Protein AF-A0A396GI72-F1 (afdb_monomer_lite)

Radius of gyration: 18.9 Å; chains: 1; bounding box: 46×36×59 Å

InterPro domains:
  IPR008930 Terpenoid cyclases/protein prenyltransferase alpha-alpha toroid [SSF48239] (25-135)
  IPR018333 Squalene cyclase [PTHR11764] (1-135)

Secondary structure (DSSP, 8-state):
-EEEEE--TT-STT---SSTTTT-EEEEE-SS-S-HHHHHHHHHHHHHHHHHTTT--S---HHHHHHHHHHTT----SPPPP--TT----HHHHHHHHHHHHHHHHTT--TTS---------TTSHHHHHHHHHH-

Structure (mmCIF, N/CA/C/O backbone):
data_AF-A0A396GI72-F1
#
_entry.id   AF-A0A396GI72-F1
#
loop_
_atom_site.group_PDB
_atom_site.id
_atom_site.type_symbol
_atom_site.label_atom_id
_atom_site.label_alt_id
_atom_site.label_comp_id
_atom_site.label_asym_id
_atom_site.label_entity_id
_atom_site.label_seq_id
_atom_site.pdbx_PDB_ins_code
_atom_site.Cartn_x
_atom_site.Cartn_y
_atom_site.Cartn_z
_atom_site.occupancy
_atom_site.B_iso_or_equiv
_atom_site.auth_seq_id
_atom_site.auth_comp_id
_atom_site.auth_asym_id
_atom_site.auth_atom_id
_atom_site.pdbx_PDB_model_num
ATOM 1 N N . MET A 1 1 ? 4.122 -12.757 -12.494 1.00 85.31 1 MET A N 1
ATOM 2 C CA . MET A 1 1 ? 3.601 -11.832 -11.465 1.00 85.31 1 MET A CA 1
ATOM 3 C C . MET A 1 1 ? 4.156 -10.435 -11.735 1.00 85.31 1 MET A C 1
ATOM 5 O O . MET A 1 1 ? 5.222 -10.325 -12.328 1.00 85.31 1 MET A O 1
ATOM 9 N N . ARG A 1 2 ? 3.427 -9.364 -11.397 1.00 85.81 2 ARG A N 1
ATOM 10 C CA . ARG A 1 2 ? 3.971 -8.002 -11.506 1.00 85.81 2 ARG A CA 1
ATOM 11 C C . ARG A 1 2 ? 4.707 -7.668 -10.216 1.00 85.81 2 ARG A C 1
ATOM 13 O O . ARG A 1 2 ? 4.100 -7.772 -9.156 1.00 85.81 2 ARG A O 1
ATOM 20 N N . ARG A 1 3 ? 5.970 -7.265 -10.312 1.00 89.56 3 ARG A N 1
ATOM 21 C CA . ARG A 1 3 ? 6.799 -6.854 -9.179 1.00 89.56 3 ARG A CA 1
ATOM 22 C C . ARG A 1 3 ? 6.921 -5.337 -9.156 1.00 89.56 3 ARG A C 1
ATOM 24 O O . ARG A 1 3 ? 7.201 -4.718 -10.183 1.00 89.56 3 ARG A O 1
ATOM 31 N N . LEU A 1 4 ? 6.714 -4.748 -7.987 1.00 91.00 4 LEU A N 1
ATOM 32 C CA . LEU A 1 4 ? 6.970 -3.339 -7.744 1.00 91.00 4 LEU A CA 1
ATOM 33 C C . LEU A 1 4 ? 8.453 -3.131 -7.431 1.00 91.00 4 LEU A C 1
ATOM 35 O O . LEU A 1 4 ? 9.002 -3.789 -6.545 1.00 91.00 4 LEU A O 1
ATOM 39 N N . LYS A 1 5 ? 9.082 -2.191 -8.128 1.00 90.88 5 LYS A N 1
ATOM 40 C CA . LYS A 1 5 ? 10.413 -1.669 -7.820 1.00 90.88 5 LYS A CA 1
ATOM 41 C C . LYS A 1 5 ? 10.300 -0.255 -7.281 1.00 90.88 5 LYS A C 1
ATOM 43 O O . LYS A 1 5 ? 9.613 0.581 -7.869 1.00 90.88 5 LYS A O 1
ATOM 48 N N . ILE A 1 6 ? 11.014 -0.004 -6.192 1.00 91.56 6 ILE A N 1
ATOM 49 C CA . ILE A 1 6 ? 11.116 1.300 -5.544 1.00 91.56 6 ILE A CA 1
ATOM 50 C C . ILE A 1 6 ? 12.501 1.868 -5.820 1.00 91.56 6 ILE A C 1
ATOM 52 O O . ILE A 1 6 ? 13.489 1.170 -5.598 1.00 91.56 6 ILE A O 1
ATOM 56 N N . ALA A 1 7 ? 12.559 3.115 -6.294 1.00 88.81 7 ALA A N 1
ATOM 57 C CA . ALA A 1 7 ? 13.792 3.889 -6.429 1.00 88.81 7 ALA A CA 1
ATOM 58 C C . ALA A 1 7 ? 14.972 3.096 -7.043 1.00 88.81 7 ALA A C 1
ATOM 60 O O . ALA A 1 7 ? 16.053 3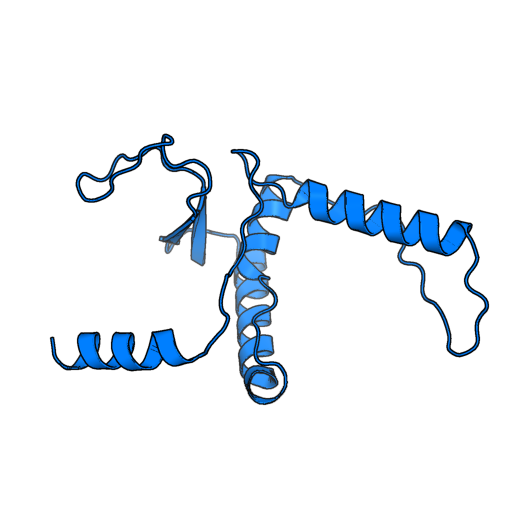.031 -6.466 1.00 88.81 7 ALA A O 1
ATOM 61 N N . ASP A 1 8 ? 14.788 2.514 -8.239 1.00 84.44 8 ASP A N 1
ATOM 62 C CA . ASP A 1 8 ? 15.770 1.639 -8.932 1.00 84.44 8 ASP A CA 1
ATOM 63 C C . ASP A 1 8 ? 17.087 2.346 -9.358 1.00 84.44 8 ASP A C 1
ATOM 65 O O . ASP A 1 8 ? 17.879 1.832 -10.147 1.00 84.44 8 ASP A O 1
ATOM 69 N N . GLY A 1 9 ? 17.336 3.563 -8.864 1.00 80.62 9 GLY A N 1
ATOM 70 C CA . GLY A 1 9 ? 18.617 4.260 -8.990 1.00 80.62 9 GLY A CA 1
ATOM 71 C C . GLY A 1 9 ? 18.992 4.715 -10.402 1.00 80.62 9 GLY A C 1
ATOM 72 O O . GLY A 1 9 ? 20.114 5.166 -10.600 1.00 80.62 9 GLY A O 1
ATOM 73 N N . GLY A 1 10 ? 18.087 4.620 -11.381 1.00 80.62 10 GLY A N 1
ATOM 74 C CA . GLY A 1 10 ? 18.296 5.243 -12.691 1.00 80.62 10 GLY A CA 1
ATOM 75 C C . GLY A 1 10 ? 19.233 4.510 -13.639 1.00 80.62 10 GLY A C 1
ATOM 76 O O . GLY A 1 10 ? 19.985 5.159 -14.355 1.00 80.62 10 GLY A O 1
ATOM 77 N N . LYS A 1 11 ? 19.225 3.174 -13.651 1.00 81.00 11 LYS A N 1
ATOM 78 C CA . LYS A 1 11 ? 20.091 2.392 -14.556 1.00 81.00 11 LYS A CA 1
ATOM 79 C C . LYS A 1 11 ? 19.686 2.467 -16.034 1.00 81.00 11 LYS A C 1
ATOM 81 O O . LYS A 1 11 ? 20.450 2.042 -16.894 1.00 81.00 11 LYS A O 1
ATOM 86 N N . ASP A 1 12 ? 18.489 2.965 -16.317 1.00 82.19 12 ASP A N 1
ATOM 87 C CA . ASP A 1 12 ? 17.939 3.083 -17.662 1.00 82.19 12 ASP A CA 1
ATOM 88 C C . ASP A 1 12 ? 18.313 4.458 -18.272 1.00 82.19 12 ASP A C 1
ATOM 90 O O . ASP A 1 12 ? 18.050 5.494 -17.655 1.00 82.19 12 ASP A O 1
ATOM 94 N N . PRO A 1 13 ? 18.937 4.505 -19.468 1.00 87.75 13 PRO A N 1
ATOM 95 C CA . PRO A 1 13 ? 19.347 5.760 -20.103 1.00 87.75 13 PRO A CA 1
ATOM 96 C C . PRO A 1 13 ? 18.171 6.664 -20.508 1.00 87.75 13 PRO A C 1
ATOM 98 O O . PRO A 1 13 ? 18.381 7.845 -20.787 1.00 87.75 13 PRO A O 1
ATOM 101 N N . TYR A 1 14 ? 16.943 6.143 -20.545 1.00 86.12 14 TYR A N 1
ATOM 102 C CA . TYR A 1 14 ? 15.738 6.880 -20.929 1.00 86.12 14 TYR A CA 1
ATOM 103 C C . TYR A 1 14 ? 15.025 7.544 -19.748 1.00 86.12 14 TYR A C 1
ATOM 105 O O . TYR A 1 14 ? 14.008 8.215 -19.944 1.00 86.12 14 TYR A O 1
ATOM 113 N N . ILE A 1 15 ? 15.537 7.394 -18.523 1.00 86.00 15 ILE A N 1
ATOM 114 C CA . ILE A 1 15 ? 14.944 8.008 -17.336 1.00 86.00 15 ILE A CA 1
ATOM 115 C C . ILE A 1 15 ? 15.872 9.050 -16.707 1.00 86.00 15 ILE A C 1
ATOM 117 O O . ILE A 1 15 ? 17.038 8.807 -16.426 1.00 86.00 15 ILE A O 1
ATOM 121 N N . PHE A 1 16 ? 15.312 10.226 -16.424 1.00 89.50 16 PHE A N 1
ATOM 122 C CA . PHE A 1 16 ? 15.999 11.328 -15.750 1.00 89.50 16 PHE A CA 1
ATOM 123 C C . PHE A 1 16 ? 15.389 11.591 -14.368 1.00 89.50 16 PHE A C 1
ATOM 125 O O . PHE A 1 16 ? 14.208 11.301 -14.128 1.00 89.50 16 PHE A O 1
ATOM 132 N N . SER A 1 17 ? 16.194 12.139 -13.456 1.00 90.00 17 SER A N 1
ATOM 133 C CA . SER A 1 17 ? 15.772 12.508 -12.107 1.00 90.00 17 SER A CA 1
ATOM 134 C C . SER A 1 17 ? 16.635 13.628 -11.522 1.00 90.00 17 SER A C 1
ATOM 136 O O . SER A 1 17 ? 17.853 13.611 -11.656 1.00 90.00 17 SER A O 1
ATOM 138 N N . LEU A 1 18 ? 15.999 14.539 -10.779 1.00 93.19 18 LEU A N 1
ATOM 139 C CA . LEU A 1 18 ? 16.663 15.581 -9.983 1.00 93.19 18 LEU A CA 1
ATOM 140 C C . LEU A 1 18 ? 16.879 15.177 -8.513 1.00 93.19 18 LEU A C 1
ATOM 142 O O . LEU A 1 18 ? 17.662 15.809 -7.815 1.00 93.19 18 LEU A O 1
ATOM 146 N N . ASN A 1 19 ? 16.194 14.132 -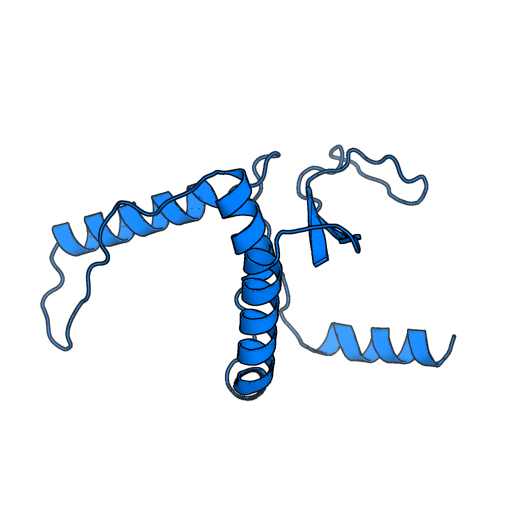8.036 1.00 91.88 19 ASN A N 1
ATOM 147 C CA . ASN A 1 19 ? 16.188 13.691 -6.635 1.00 91.88 19 ASN A CA 1
ATOM 148 C C . ASN A 1 19 ? 16.629 12.224 -6.473 1.00 91.88 19 ASN A C 1
ATOM 150 O O . ASN A 1 19 ? 16.154 11.521 -5.586 1.00 91.88 19 ASN A O 1
ATOM 154 N N . ASN A 1 20 ? 17.500 11.743 -7.364 1.00 90.00 20 ASN A N 1
ATOM 155 C CA . ASN A 1 20 ? 17.978 10.357 -7.371 1.00 90.00 20 ASN A CA 1
ATOM 156 C C . ASN A 1 20 ? 16.864 9.279 -7.345 1.00 90.00 20 ASN A C 1
ATOM 158 O O . ASN A 1 20 ? 17.012 8.237 -6.715 1.00 90.00 20 ASN A O 1
ATOM 162 N N . PHE A 1 21 ? 15.746 9.525 -8.039 1.00 91.19 21 PHE A N 1
ATOM 163 C CA . PHE A 1 21 ? 14.623 8.600 -8.236 1.00 91.19 21 PHE A CA 1
ATOM 164 C C . PHE A 1 21 ? 13.833 8.257 -6.966 1.00 91.19 21 PHE A C 1
ATOM 166 O O . PHE A 1 21 ? 12.988 7.363 -7.004 1.00 91.19 21 PHE A O 1
ATOM 173 N N . VAL A 1 22 ? 14.054 8.985 -5.868 1.00 91.88 22 VAL A N 1
ATOM 174 C CA . VAL A 1 22 ? 13.283 8.832 -4.627 1.00 91.88 22 VAL A CA 1
ATOM 175 C C . VAL A 1 22 ? 11.803 9.119 -4.894 1.00 91.88 22 VAL A C 1
ATOM 177 O O . VAL A 1 22 ? 11.457 10.099 -5.563 1.00 91.88 22 VAL A O 1
ATOM 180 N N . GLY A 1 23 ? 10.931 8.251 -4.386 1.00 90.44 23 GLY A N 1
ATOM 181 C CA . GLY A 1 23 ? 9.486 8.287 -4.599 1.00 90.44 23 GLY A CA 1
ATOM 182 C C . GLY A 1 23 ? 9.025 7.669 -5.921 1.00 90.44 23 GLY A C 1
ATOM 183 O O . GLY A 1 23 ? 7.826 7.646 -6.197 1.00 90.44 23 GLY A O 1
ATOM 184 N N . ARG A 1 24 ? 9.942 7.187 -6.773 1.00 90.38 24 ARG A N 1
ATOM 185 C CA . ARG A 1 24 ? 9.568 6.529 -8.029 1.00 90.38 24 ARG A CA 1
ATOM 186 C C . ARG A 1 24 ? 9.225 5.064 -7.779 1.00 90.38 24 ARG A C 1
ATOM 188 O O . ARG A 1 24 ? 9.995 4.324 -7.170 1.00 90.38 24 ARG A O 1
ATOM 195 N N . GLN A 1 25 ? 8.102 4.651 -8.356 1.00 90.06 25 GLN A N 1
ATOM 196 C CA . GLN A 1 25 ? 7.618 3.279 -8.351 1.00 90.06 25 GLN A CA 1
ATOM 197 C C . GLN A 1 25 ? 7.441 2.783 -9.795 1.00 90.06 25 GLN A C 1
ATOM 199 O O . GLN A 1 25 ? 6.824 3.469 -10.615 1.00 90.06 25 GLN A O 1
ATOM 204 N N . THR A 1 26 ? 7.973 1.603 -10.110 1.00 89.06 26 THR A N 1
ATOM 205 C CA . THR A 1 26 ? 7.866 0.986 -11.444 1.00 89.06 26 THR A CA 1
ATOM 206 C C . THR A 1 26 ? 7.370 -0.445 -11.304 1.00 89.06 26 THR A C 1
ATOM 208 O O . THR A 1 26 ? 7.823 -1.174 -10.427 1.00 89.06 26 THR A O 1
ATOM 211 N N . TRP A 1 27 ? 6.451 -0.860 -12.174 1.00 88.75 27 TRP A N 1
ATOM 212 C CA . TRP A 1 27 ? 5.998 -2.246 -12.249 1.00 88.75 27 TRP A CA 1
ATOM 213 C C . TRP A 1 27 ? 6.728 -2.980 -13.369 1.00 88.75 27 TRP A C 1
ATOM 215 O O . TRP A 1 27 ? 6.689 -2.540 -14.516 1.00 88.75 27 TRP A O 1
ATOM 225 N N . GLU A 1 28 ? 7.331 -4.120 -13.051 1.00 88.88 28 GLU A N 1
ATOM 226 C CA . GLU A 1 28 ? 7.898 -5.042 -14.036 1.00 88.88 28 GLU A CA 1
ATOM 227 C C . GLU A 1 28 ? 7.138 -6.365 -14.029 1.00 88.88 28 GLU A C 1
ATOM 229 O O . GLU A 1 28 ? 6.606 -6.789 -13.001 1.00 88.88 28 GLU A O 1
ATOM 234 N N . PHE A 1 29 ? 7.051 -7.016 -15.184 1.00 89.19 29 PHE A N 1
ATOM 235 C CA . PHE A 1 29 ? 6.485 -8.354 -15.267 1.00 89.19 29 PHE A CA 1
ATOM 236 C C . PHE A 1 29 ? 7.601 -9.393 -15.173 1.00 89.19 29 PHE A C 1
ATOM 238 O O . PHE A 1 29 ? 8.551 -9.351 -15.947 1.00 89.19 29 PHE A O 1
ATOM 245 N N . ASP A 1 30 ? 7.448 -10.335 -14.247 1.00 88.50 30 ASP A N 1
ATOM 246 C CA . ASP A 1 30 ? 8.389 -11.425 -14.002 1.00 88.50 30 ASP A CA 1
ATOM 247 C C . ASP A 1 30 ? 7.618 -12.758 -14.007 1.00 88.50 30 ASP A C 1
ATOM 249 O O . ASP A 1 30 ? 6.655 -12.935 -13.255 1.00 88.50 30 ASP A O 1
ATOM 253 N N . LEU A 1 31 ? 7.990 -13.680 -14.898 1.00 87.19 31 LEU A N 1
ATOM 254 C CA . LEU A 1 31 ? 7.327 -14.982 -15.067 1.00 87.19 31 LEU A CA 1
ATOM 255 C C . LEU A 1 31 ? 7.545 -15.916 -13.869 1.00 87.19 31 LEU A C 1
ATOM 257 O O . LEU A 1 31 ? 6.643 -16.681 -13.505 1.00 87.19 31 LEU A O 1
ATOM 261 N N . ASP A 1 32 ? 8.704 -15.809 -13.231 1.00 87.12 32 ASP A N 1
ATOM 262 C CA . ASP A 1 32 ? 9.141 -16.692 -12.155 1.00 87.12 32 ASP A CA 1
ATOM 263 C C . ASP A 1 32 ? 8.835 -16.095 -10.778 1.00 87.12 32 ASP A C 1
ATOM 265 O O . ASP A 1 32 ? 8.777 -16.816 -9.782 1.00 87.12 32 ASP A O 1
ATOM 269 N N . ALA A 1 33 ? 8.513 -14.800 -10.714 1.00 85.38 33 ALA A N 1
ATOM 270 C CA . ALA A 1 33 ? 8.147 -14.144 -9.469 1.00 85.38 33 ALA A CA 1
ATOM 271 C C . ALA A 1 33 ? 6.922 -14.770 -8.781 1.00 85.38 33 ALA A C 1
ATOM 273 O O . ALA A 1 33 ? 5.851 -14.978 -9.369 1.00 85.38 33 ALA A O 1
ATOM 274 N N . GLY A 1 34 ? 7.089 -14.952 -7.475 1.00 87.81 34 GLY A N 1
ATOM 275 C CA . GLY A 1 34 ? 6.059 -15.233 -6.488 1.00 87.81 34 GLY A CA 1
ATOM 276 C C . GLY A 1 34 ? 5.644 -16.689 -6.350 1.00 87.81 34 GLY A C 1
ATOM 277 O O . GLY A 1 34 ? 5.599 -17.436 -7.329 1.00 87.81 34 GLY A O 1
ATOM 278 N N . THR A 1 35 ? 5.300 -17.072 -5.121 1.00 93.12 35 THR A N 1
ATOM 279 C CA . THR A 1 35 ? 4.835 -18.428 -4.797 1.00 93.12 35 THR A CA 1
ATOM 280 C C . THR A 1 35 ? 3.417 -18.679 -5.336 1.00 93.12 35 THR A C 1
ATOM 282 O O . THR A 1 35 ? 2.700 -17.727 -5.675 1.00 93.12 35 THR A O 1
ATOM 285 N N . PRO A 1 36 ? 2.964 -19.944 -5.426 1.00 94.31 36 PRO A N 1
ATOM 286 C CA . PRO A 1 36 ? 1.595 -20.265 -5.831 1.00 94.31 36 PRO A CA 1
ATOM 287 C C . PRO A 1 36 ? 0.525 -19.534 -5.007 1.00 94.31 36 PRO A C 1
ATOM 289 O O . PRO A 1 36 ? -0.459 -19.052 -5.567 1.00 94.31 36 PRO A O 1
ATOM 292 N N . GLU A 1 37 ? 0.737 -19.386 -3.699 1.00 93.50 37 GLU A N 1
ATOM 293 C CA . GLU A 1 37 ? -0.178 -18.696 -2.783 1.00 93.50 37 GLU A CA 1
ATOM 294 C C . GLU A 1 37 ? -0.261 -17.200 -3.097 1.00 93.50 37 GLU A C 1
ATOM 296 O O . GLU A 1 37 ? -1.341 -16.609 -3.105 1.00 93.50 37 GLU A O 1
ATOM 301 N N . GLU A 1 38 ? 0.878 -16.582 -3.399 1.00 92.94 38 GLU A N 1
ATOM 302 C CA . GLU A 1 38 ? 0.956 -15.162 -3.736 1.00 92.94 38 GLU A CA 1
ATOM 303 C C . GLU A 1 38 ? 0.280 -14.879 -5.075 1.00 92.94 38 GLU A C 1
ATOM 305 O O . GLU A 1 38 ? -0.464 -13.906 -5.210 1.00 92.94 38 GLU A O 1
ATOM 310 N N . ARG A 1 39 ? 0.490 -15.762 -6.057 1.00 92.19 39 ARG A N 1
ATOM 311 C CA . ARG A 1 39 ? -0.194 -15.702 -7.352 1.00 92.19 39 ARG A CA 1
ATOM 312 C C . ARG A 1 39 ? -1.705 -15.856 -7.165 1.00 92.19 39 ARG A C 1
ATOM 314 O O . ARG A 1 39 ? -2.460 -15.047 -7.693 1.00 92.19 39 ARG A O 1
ATOM 321 N N . ALA A 1 40 ? -2.148 -16.813 -6.348 1.00 94.25 40 ALA A N 1
ATOM 322 C CA . ALA A 1 40 ? -3.566 -17.000 -6.038 1.00 94.25 40 ALA A CA 1
ATOM 323 C C . ALA A 1 40 ? -4.186 -15.778 -5.331 1.00 94.25 40 ALA A C 1
ATOM 325 O O . ALA A 1 40 ? -5.324 -15.400 -5.628 1.00 94.25 40 ALA A O 1
ATOM 326 N N . GLN A 1 41 ? -3.441 -15.126 -4.433 1.00 94.56 41 GLN A N 1
ATOM 327 C CA . GLN A 1 41 ? -3.870 -13.891 -3.772 1.00 94.56 41 GLN A CA 1
ATOM 328 C C . GLN A 1 41 ? -4.070 -12.747 -4.781 1.00 94.56 41 GLN A C 1
ATOM 330 O O . GLN A 1 41 ? -5.073 -12.032 -4.711 1.00 94.56 41 GLN A O 1
ATOM 335 N N . VAL A 1 42 ? -3.149 -12.598 -5.737 1.00 92.44 42 VAL A N 1
ATOM 336 C CA . VAL A 1 42 ? -3.246 -11.608 -6.822 1.00 92.44 42 VAL A CA 1
ATOM 337 C C . VAL A 1 42 ? -4.449 -11.889 -7.724 1.00 92.44 42 VAL A C 1
ATOM 339 O O . VAL A 1 42 ? -5.243 -10.981 -7.965 1.00 92.44 42 VAL A O 1
ATOM 342 N N . GLU A 1 43 ? -4.647 -13.135 -8.156 1.00 93.56 43 GLU A N 1
ATOM 343 C CA . GLU A 1 43 ? -5.798 -13.503 -8.996 1.00 93.56 43 GLU A CA 1
ATOM 344 C C . GLU A 1 43 ? -7.137 -13.296 -8.278 1.00 93.56 43 GLU A C 1
ATOM 346 O O . GLU A 1 43 ? -8.108 -12.824 -8.871 1.00 93.56 43 GLU A O 1
ATOM 351 N N . THR A 1 44 ? -7.187 -13.563 -6.972 1.00 95.12 44 THR A N 1
ATOM 352 C CA . THR A 1 44 ? -8.373 -13.275 -6.154 1.00 95.12 44 THR A CA 1
ATOM 353 C C . THR A 1 44 ? -8.674 -11.776 -6.122 1.00 95.12 44 THR A C 1
ATOM 355 O O . THR A 1 44 ? -9.830 -11.377 -6.274 1.00 95.12 44 THR A O 1
ATOM 358 N N . ALA A 1 45 ? -7.649 -10.931 -5.966 1.00 93.06 45 ALA A N 1
ATOM 359 C CA . ALA A 1 45 ? -7.810 -9.479 -6.004 1.00 93.06 45 ALA A CA 1
ATOM 360 C C . ALA A 1 45 ? -8.244 -8.979 -7.393 1.00 93.06 45 ALA A C 1
ATOM 362 O O . ALA A 1 45 ? -9.107 -8.105 -7.478 1.00 93.06 45 ALA A O 1
ATOM 363 N N . HIS A 1 46 ? -7.708 -9.557 -8.474 1.00 90.88 46 HIS A N 1
ATOM 364 C CA . HIS A 1 46 ? -8.144 -9.252 -9.839 1.00 90.88 46 HIS A CA 1
ATOM 365 C C . HIS A 1 46 ? -9.611 -9.610 -10.067 1.00 90.88 46 HIS A C 1
ATOM 367 O O . HIS A 1 46 ? -10.364 -8.782 -10.578 1.00 90.88 46 HIS A O 1
ATOM 373 N N . LYS A 1 47 ? -10.031 -10.809 -9.652 1.00 93.94 47 LYS A N 1
ATOM 374 C CA . LYS A 1 47 ? -11.426 -11.240 -9.762 1.00 93.94 47 LYS A CA 1
ATOM 375 C C . LYS A 1 47 ? -12.355 -10.321 -8.971 1.00 93.94 47 LYS A C 1
ATOM 377 O O . LYS A 1 47 ? -13.345 -9.847 -9.511 1.00 93.94 47 LYS A O 1
ATOM 382 N N . ASN A 1 48 ? -11.995 -9.999 -7.727 1.00 92.75 48 ASN A N 1
ATOM 383 C CA . ASN A 1 48 ? -12.774 -9.075 -6.904 1.00 92.75 48 ASN A CA 1
ATOM 384 C C . ASN A 1 48 ? -12.910 -7.697 -7.570 1.00 92.75 48 ASN A C 1
ATOM 386 O O . ASN A 1 48 ? -14.009 -7.149 -7.615 1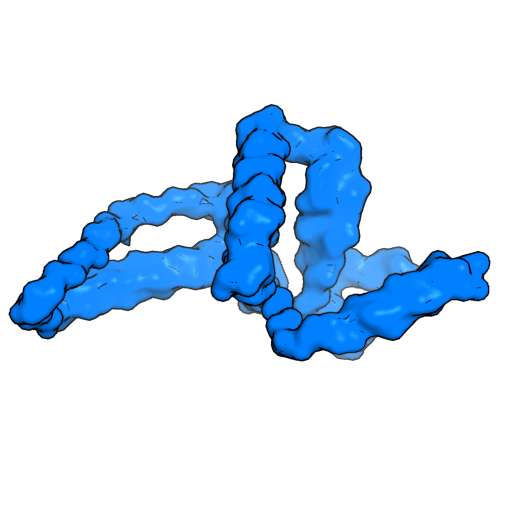.00 92.75 48 ASN A O 1
ATOM 390 N N . PHE A 1 49 ? -11.821 -7.161 -8.128 1.00 90.12 49 PHE A N 1
ATOM 391 C CA . PHE A 1 49 ? -11.877 -5.913 -8.879 1.00 90.12 49 PHE A CA 1
ATOM 392 C C . PHE A 1 49 ? -12.803 -6.032 -10.092 1.00 90.12 49 PHE A C 1
ATOM 394 O O . PHE A 1 49 ? -13.657 -5.174 -10.271 1.00 90.12 49 PHE A O 1
ATOM 401 N N . TYR A 1 50 ? -12.678 -7.089 -10.896 1.00 89.94 50 TYR A N 1
ATOM 402 C CA . TYR A 1 50 ? -13.525 -7.304 -12.071 1.00 89.94 50 TYR A CA 1
ATOM 403 C C . TYR A 1 50 ? -15.017 -7.346 -11.713 1.00 89.94 50 TYR A C 1
ATOM 405 O O . TYR A 1 50 ? -15.820 -6.665 -12.348 1.00 89.94 50 TYR A O 1
ATOM 413 N N . ASP A 1 51 ? -15.369 -8.068 -10.651 1.00 92.88 51 ASP A N 1
ATOM 414 C CA . ASP A 1 51 ? -16.755 -8.219 -10.201 1.00 92.88 51 ASP A CA 1
ATOM 415 C C . ASP A 1 51 ? -17.342 -6.899 -9.651 1.00 92.88 51 ASP A C 1
ATOM 417 O O . ASP A 1 51 ? -18.554 -6.685 -9.703 1.00 92.88 51 ASP A O 1
ATOM 421 N N . ASN A 1 52 ? -16.497 -5.991 -9.139 1.00 90.44 52 ASN A N 1
ATOM 422 C CA . ASN A 1 52 ? -16.934 -4.788 -8.420 1.00 90.44 52 ASN A CA 1
ATOM 423 C C . ASN A 1 52 ? -16.603 -3.455 -9.110 1.00 90.44 52 ASN A C 1
ATOM 425 O O . ASN A 1 52 ? -17.118 -2.427 -8.674 1.00 90.44 52 ASN A O 1
ATOM 429 N N . CYS A 1 53 ? -15.805 -3.423 -10.182 1.00 86.88 53 CYS A N 1
ATOM 430 C CA . CYS A 1 53 ? -15.289 -2.179 -10.783 1.00 86.88 53 CYS A CA 1
ATOM 431 C C . CYS A 1 53 ? -16.380 -1.247 -11.345 1.00 86.88 53 CYS A C 1
ATOM 433 O O . CYS A 1 53 ? -16.156 -0.051 -11.571 1.00 86.88 53 CYS A O 1
ATOM 435 N N . PHE A 1 54 ? -17.592 -1.764 -11.562 1.00 87.12 54 PHE A N 1
ATOM 436 C CA . PHE A 1 54 ? -18.744 -0.955 -11.952 1.00 87.12 54 PHE A CA 1
ATOM 437 C C . PHE A 1 54 ? -19.389 -0.219 -10.773 1.00 87.12 54 PHE A C 1
ATOM 439 O O . PHE A 1 54 ? -19.873 0.895 -10.977 1.00 87.12 54 PHE A O 1
ATOM 446 N N . TYR A 1 55 ? -19.317 -0.785 -9.566 1.00 89.81 55 TYR A N 1
ATOM 447 C CA . TYR A 1 55 ? -19.894 -0.237 -8.334 1.00 89.81 55 TYR A CA 1
ATOM 448 C C . TYR A 1 55 ? -18.866 0.542 -7.503 1.00 89.81 55 TYR A C 1
ATOM 450 O O . TYR A 1 55 ? -19.177 1.591 -6.945 1.00 89.81 55 TYR A O 1
ATOM 458 N N . VAL A 1 56 ? -17.622 0.062 -7.467 1.00 83.94 56 VAL A N 1
ATOM 459 C CA . VAL A 1 56 ? -16.488 0.669 -6.764 1.00 83.94 56 VAL A CA 1
ATOM 460 C C . VAL A 1 56 ? -15.409 0.985 -7.793 1.00 83.94 56 VAL A C 1
ATOM 462 O O . VAL A 1 56 ? -14.731 0.099 -8.302 1.00 83.94 56 VAL A O 1
ATOM 465 N N . LYS A 1 57 ? -15.277 2.270 -8.136 1.00 73.44 57 LYS A N 1
ATOM 466 C CA . LYS A 1 57 ? -14.374 2.739 -9.200 1.00 73.44 57 LYS A CA 1
ATOM 467 C C . LYS A 1 57 ? -12.878 2.682 -8.851 1.00 73.44 57 LYS A C 1
ATOM 469 O O . LYS A 1 57 ? -12.116 2.237 -9.708 1.00 73.44 57 LYS A O 1
ATOM 474 N N . PRO A 1 58 ? -12.416 3.138 -7.670 1.00 71.69 58 PRO A N 1
ATOM 475 C CA . PRO A 1 58 ? -10.987 3.133 -7.372 1.00 71.69 58 PRO A CA 1
ATOM 476 C C . PRO A 1 58 ? -10.506 1.726 -7.005 1.00 71.69 58 PRO A C 1
ATOM 478 O O . PRO A 1 58 ? -11.128 1.036 -6.196 1.00 71.69 58 PRO A O 1
ATOM 481 N N . CYS A 1 59 ? -9.364 1.307 -7.555 1.00 73.94 59 CYS A N 1
ATOM 482 C CA . CYS A 1 59 ? -8.709 0.087 -7.096 1.00 73.94 59 CYS A CA 1
ATOM 483 C C . CYS A 1 59 ? -8.083 0.324 -5.714 1.00 73.94 59 CYS A C 1
ATOM 485 O O . CYS A 1 59 ? -7.406 1.324 -5.489 1.00 73.94 59 CYS A O 1
ATOM 487 N N . SER A 1 60 ? -8.277 -0.603 -4.776 1.00 81.06 60 SER A N 1
ATOM 488 C CA . SER A 1 60 ? -7.837 -0.452 -3.380 1.00 81.06 60 SER A CA 1
ATOM 489 C C . SER A 1 60 ? -6.336 -0.680 -3.156 1.00 81.06 60 SER A C 1
ATOM 491 O O . SER A 1 60 ? -5.937 -1.063 -2.055 1.00 81.06 60 SER A O 1
ATOM 493 N N . ASP A 1 61 ? -5.503 -0.477 -4.183 1.00 88.38 61 ASP A N 1
ATOM 494 C CA . ASP A 1 61 ? -4.040 -0.536 -4.071 1.00 88.38 61 ASP A CA 1
ATOM 495 C C . ASP A 1 61 ? -3.486 -1.882 -3.553 1.00 88.38 61 ASP A C 1
ATOM 497 O O . ASP A 1 61 ? -2.365 -1.983 -3.057 1.00 88.38 61 ASP A O 1
ATOM 501 N N . LEU A 1 62 ? -4.275 -2.953 -3.677 1.00 91.44 62 LEU A N 1
ATOM 502 C CA . LEU A 1 62 ? -4.007 -4.227 -3.009 1.00 91.44 62 LEU A CA 1
ATOM 503 C C . LEU A 1 62 ? -2.697 -4.878 -3.452 1.00 91.44 62 LEU A C 1
ATOM 505 O O . LEU A 1 62 ? -1.980 -5.421 -2.616 1.00 91.44 62 LEU A O 1
ATOM 509 N N . LEU A 1 63 ? -2.366 -4.802 -4.744 1.00 91.75 63 LEU A N 1
ATOM 510 C CA . LEU A 1 63 ? -1.216 -5.515 -5.300 1.00 91.75 63 LEU A CA 1
ATOM 511 C C . LEU A 1 63 ? 0.104 -5.070 -4.665 1.00 91.75 63 LEU A C 1
ATOM 513 O O . LEU A 1 63 ? 0.881 -5.914 -4.223 1.00 91.75 63 LEU A O 1
ATOM 517 N N . TRP A 1 64 ? 0.348 -3.759 -4.569 1.00 91.56 64 TRP A N 1
ATOM 518 C CA . TRP A 1 64 ? 1.582 -3.281 -3.949 1.00 91.56 64 TRP A CA 1
ATOM 519 C C . TRP A 1 64 ? 1.566 -3.472 -2.434 1.00 91.56 64 TRP A C 1
ATOM 521 O O . TRP A 1 64 ? 2.599 -3.807 -1.857 1.00 91.56 64 TRP A O 1
ATOM 531 N N . ARG A 1 65 ? 0.400 -3.327 -1.785 1.00 93.88 65 ARG A N 1
ATOM 532 C CA . ARG A 1 65 ? 0.272 -3.554 -0.339 1.00 93.88 65 ARG A CA 1
ATOM 533 C C . ARG A 1 65 ? 0.634 -4.989 0.026 1.00 93.88 65 ARG A C 1
ATOM 535 O O . ARG A 1 65 ? 1.337 -5.197 1.007 1.00 93.88 65 ARG A O 1
ATOM 542 N N . PHE A 1 66 ? 0.211 -5.978 -0.764 1.00 94.06 66 PHE A N 1
ATOM 543 C CA . PHE A 1 66 ? 0.593 -7.376 -0.539 1.00 94.06 66 PHE A CA 1
ATOM 544 C C . PHE A 1 66 ? 2.106 -7.575 -0.599 1.00 94.06 66 PHE A C 1
ATOM 546 O O . PHE A 1 66 ? 2.649 -8.269 0.257 1.00 94.06 66 PHE A O 1
ATOM 553 N N . GLN A 1 67 ? 2.775 -6.956 -1.576 1.00 93.19 67 GLN A N 1
ATOM 554 C CA . GLN A 1 67 ? 4.224 -7.055 -1.719 1.00 93.19 67 GLN A CA 1
ATOM 555 C C . GLN A 1 67 ? 4.949 -6.387 -0.541 1.00 93.19 67 GLN A C 1
ATOM 557 O O . GLN A 1 67 ? 5.711 -7.055 0.151 1.00 93.19 67 GLN A O 1
ATOM 562 N N . ILE A 1 68 ? 4.661 -5.114 -0.253 1.00 94.00 68 ILE A N 1
ATOM 563 C CA . ILE A 1 68 ? 5.367 -4.349 0.790 1.00 94.00 68 ILE A CA 1
ATOM 564 C C . ILE A 1 68 ? 5.149 -4.946 2.184 1.00 94.00 68 ILE A C 1
ATOM 566 O O . ILE A 1 68 ? 6.103 -5.118 2.939 1.00 94.00 68 ILE A O 1
ATOM 570 N N . LEU A 1 69 ? 3.916 -5.330 2.534 1.00 95.19 69 LEU A N 1
ATOM 571 C CA . LEU A 1 69 ? 3.650 -5.947 3.840 1.00 95.19 69 LEU A CA 1
ATOM 572 C C . LEU A 1 69 ? 4.400 -7.270 4.005 1.00 95.19 69 LEU A C 1
ATOM 574 O O . LEU A 1 69 ? 4.825 -7.595 5.113 1.00 95.19 69 LEU A O 1
ATOM 578 N N . ARG A 1 70 ? 4.566 -8.033 2.920 1.00 93.00 70 ARG A N 1
ATOM 579 C CA . ARG A 1 70 ? 5.307 -9.294 2.939 1.00 93.00 70 ARG A CA 1
ATOM 580 C C . ARG A 1 70 ? 6.806 -9.068 3.064 1.00 93.00 70 ARG A C 1
ATOM 582 O O . ARG A 1 70 ? 7.425 -9.709 3.906 1.00 93.00 70 ARG A O 1
ATOM 589 N N . GLU A 1 71 ? 7.369 -8.145 2.286 1.00 92.19 71 GLU A N 1
ATOM 590 C CA . GLU A 1 71 ? 8.781 -7.747 2.385 1.00 92.19 71 GLU A CA 1
ATOM 591 C C . GLU A 1 71 ? 9.116 -7.246 3.800 1.00 92.19 71 GLU A C 1
ATOM 593 O O . GLU A 1 71 ? 10.145 -7.613 4.367 1.00 92.19 71 GLU A O 1
ATOM 598 N N . ASN A 1 72 ? 8.185 -6.521 4.424 1.00 93.69 72 ASN A N 1
ATOM 599 C CA . ASN A 1 72 ? 8.300 -6.045 5.802 1.00 93.69 72 ASN A CA 1
ATOM 600 C C . ASN A 1 72 ? 7.949 -7.108 6.862 1.00 93.69 72 ASN A C 1
ATOM 602 O O . ASN A 1 72 ? 7.958 -6.806 8.055 1.00 93.69 72 ASN A O 1
ATOM 606 N N . ASN A 1 73 ? 7.626 -8.347 6.461 1.00 94.25 73 ASN A N 1
ATOM 607 C CA . ASN A 1 73 ? 7.175 -9.437 7.338 1.00 94.25 73 ASN A CA 1
ATOM 608 C C . ASN A 1 73 ? 6.053 -9.017 8.308 1.00 94.25 73 ASN A C 1
ATOM 610 O O . ASN A 1 73 ? 5.953 -9.507 9.439 1.00 94.25 73 ASN A O 1
ATOM 614 N N . PHE A 1 74 ? 5.204 -8.086 7.875 1.00 96.25 74 PHE A N 1
ATOM 615 C CA . PHE A 1 74 ? 4.221 -7.453 8.732 1.00 96.25 74 PHE A CA 1
ATOM 616 C C . PHE A 1 74 ? 3.092 -8.418 9.086 1.00 96.25 74 PHE A C 1
ATOM 618 O O . PHE A 1 74 ? 2.463 -9.037 8.225 1.00 96.25 74 PHE A O 1
ATOM 625 N N . LYS A 1 75 ? 2.770 -8.477 10.377 1.00 95.19 75 LYS A N 1
ATOM 626 C CA . LYS A 1 75 ? 1.580 -9.150 10.896 1.00 95.19 75 LYS A CA 1
ATOM 627 C C . LYS A 1 75 ? 0.850 -8.188 11.814 1.00 95.19 75 LYS A C 1
ATOM 629 O O . LYS A 1 75 ? 1.425 -7.676 12.770 1.00 95.19 75 LYS A O 1
ATOM 634 N N . GLN A 1 76 ? -0.426 -7.946 11.532 1.00 94.56 76 GLN A N 1
ATOM 635 C CA . GLN A 1 76 ? -1.241 -7.086 12.379 1.00 94.56 76 GLN A CA 1
ATOM 636 C C . GLN A 1 76 ? -1.570 -7.813 13.688 1.00 94.56 76 GLN A C 1
ATOM 638 O O . GLN A 1 76 ? -2.349 -8.763 13.689 1.00 94.56 76 GLN A O 1
ATOM 643 N N . THR A 1 77 ? -0.991 -7.349 14.792 1.00 95.62 77 THR A N 1
ATOM 644 C CA . THR A 1 77 ? -1.161 -7.938 16.131 1.00 95.62 77 THR A CA 1
ATOM 645 C C . THR A 1 77 ? -2.217 -7.230 16.975 1.00 95.62 77 THR A C 1
ATOM 647 O O . THR A 1 77 ? -2.771 -7.828 17.892 1.00 95.62 77 THR A O 1
ATOM 650 N N . ILE A 1 78 ? -2.524 -5.966 16.674 1.00 96.12 78 ILE A N 1
ATOM 651 C CA . ILE A 1 78 ? -3.505 -5.178 17.428 1.00 96.12 78 ILE A CA 1
ATOM 652 C C . ILE A 1 78 ? -4.895 -5.613 16.985 1.00 96.12 78 ILE A C 1
ATOM 654 O O . ILE A 1 78 ? -5.157 -5.573 15.791 1.00 96.12 78 ILE A O 1
ATOM 658 N N . ALA A 1 79 ? -5.792 -6.008 17.888 1.00 95.38 79 ALA A N 1
ATOM 659 C CA . ALA A 1 79 ? -7.140 -6.459 17.531 1.00 95.38 79 ALA A CA 1
ATOM 660 C C . ALA A 1 79 ? -7.973 -5.364 16.837 1.00 95.38 79 ALA A C 1
ATOM 662 O O . ALA A 1 79 ? -7.779 -4.169 17.059 1.00 95.38 79 ALA A O 1
ATOM 663 N N . SER A 1 80 ? -8.892 -5.776 15.960 1.00 94.12 80 SER A N 1
ATOM 664 C CA . SER A 1 80 ? -9.856 -4.847 15.364 1.00 94.12 80 SER A CA 1
ATOM 665 C C . SER A 1 80 ? -10.948 -4.534 16.376 1.00 94.12 80 SER A C 1
ATOM 667 O O . SER A 1 80 ? -11.535 -5.453 16.941 1.00 94.12 80 SER A O 1
ATOM 669 N N . VAL A 1 81 ? -11.263 -3.254 16.541 1.00 94.31 81 VAL A N 1
ATOM 670 C CA . VAL A 1 81 ? -12.443 -2.806 17.283 1.00 94.31 81 VAL A CA 1
ATOM 671 C C . VAL A 1 81 ? -13.598 -2.687 16.291 1.00 94.31 81 VAL A C 1
ATOM 673 O O . VAL A 1 81 ? -13.428 -2.096 15.225 1.00 94.31 81 VAL A O 1
ATOM 676 N N . LYS A 1 82 ? -14.746 -3.287 16.607 1.00 93.12 82 LYS A N 1
ATOM 677 C CA . LYS A 1 82 ? -16.009 -3.041 15.901 1.00 93.12 82 LYS A CA 1
ATOM 678 C C . LYS A 1 82 ? -16.834 -2.075 16.742 1.00 93.12 82 LYS A C 1
ATOM 680 O O . LYS A 1 82 ? -16.774 -2.151 17.965 1.00 93.12 82 LYS A O 1
ATOM 685 N N . ILE A 1 83 ? -17.527 -1.161 16.076 1.00 91.31 83 ILE A N 1
ATOM 686 C CA . ILE A 1 83 ? -18.435 -0.205 16.704 1.00 91.31 83 ILE A CA 1
ATOM 687 C C . ILE A 1 83 ? -19.817 -0.525 16.149 1.00 91.31 83 ILE A C 1
ATOM 689 O O . ILE A 1 83 ? -19.986 -0.532 14.927 1.00 91.31 83 ILE A O 1
ATOM 693 N N . GLU A 1 84 ? -20.749 -0.859 17.032 1.00 93.50 84 GLU A N 1
ATOM 694 C CA . GLU A 1 84 ? -22.132 -1.157 16.653 1.00 93.50 84 GLU A CA 1
ATOM 695 C C . GLU A 1 84 ? -22.942 0.138 16.488 1.00 93.50 84 GLU A C 1
ATOM 697 O O . GLU A 1 84 ? -22.559 1.204 16.978 1.00 93.50 84 GLU A O 1
ATOM 702 N N . ASP A 1 85 ? -24.068 0.062 15.778 1.00 92.88 85 ASP A N 1
ATOM 703 C CA . ASP A 1 85 ? -24.915 1.236 15.559 1.00 92.88 85 ASP A CA 1
ATOM 704 C C . ASP A 1 85 ? -25.511 1.747 16.883 1.00 92.88 85 ASP A C 1
ATOM 706 O O . ASP A 1 85 ? -25.998 0.972 17.709 1.00 92.88 85 ASP A O 1
ATOM 710 N N . GLY A 1 86 ? -25.440 3.060 17.102 1.00 91.44 86 GLY A N 1
ATOM 711 C CA . GLY A 1 86 ? -25.847 3.706 18.356 1.00 91.44 86 GLY A CA 1
ATOM 712 C C . GLY A 1 86 ? -24.916 3.480 19.557 1.00 91.44 86 GLY A C 1
ATOM 713 O O . GLY A 1 86 ? -25.228 3.944 20.654 1.00 91.44 86 GLY A O 1
ATOM 714 N N . GLU A 1 87 ? -23.784 2.794 19.385 1.00 94.00 87 GLU A N 1
ATOM 715 C CA . GLU A 1 87 ? -22.825 2.561 20.464 1.00 94.00 87 GLU A CA 1
ATOM 716 C C . GLU A 1 87 ? -21.995 3.818 20.781 1.00 94.00 87 GLU A C 1
ATOM 718 O O . GLU A 1 87 ? -21.462 4.482 19.890 1.00 94.00 87 GLU A O 1
ATOM 723 N N . GLU A 1 88 ? -21.826 4.130 22.070 1.00 93.50 88 GLU A N 1
ATOM 724 C CA . GLU A 1 88 ? -20.966 5.235 22.494 1.00 93.50 88 GLU A CA 1
ATOM 725 C C . GLU A 1 88 ? -19.482 4.926 22.207 1.00 93.50 88 GLU A C 1
ATOM 727 O O . GLU A 1 88 ? -18.941 3.861 22.542 1.00 93.50 88 GLU A O 1
ATOM 732 N N . ILE A 1 89 ? -18.805 5.879 21.561 1.00 95.56 89 ILE A N 1
ATOM 733 C CA . ILE A 1 89 ? -17.398 5.755 21.182 1.00 95.56 89 ILE A CA 1
ATOM 734 C C . ILE A 1 89 ? -16.524 6.188 22.360 1.00 95.56 89 ILE A C 1
ATOM 736 O O . ILE A 1 89 ? -16.374 7.376 22.634 1.00 95.56 89 ILE A O 1
ATOM 740 N N . SER A 1 90 ? -15.898 5.218 23.029 1.00 95.81 90 SER A N 1
ATOM 741 C CA . SER A 1 90 ? -14.939 5.492 24.101 1.00 95.81 90 SER A CA 1
ATOM 742 C C . SER A 1 90 ? -13.553 5.877 23.570 1.00 95.81 90 SER A C 1
ATOM 744 O O . SER A 1 90 ? -13.133 5.468 22.482 1.00 95.81 90 SER A O 1
ATOM 746 N N . GLU A 1 91 ? -12.790 6.615 24.380 1.00 96.88 91 GLU A N 1
ATOM 747 C CA . GLU A 1 91 ? -11.399 6.984 24.083 1.00 96.88 91 GLU A CA 1
ATOM 748 C C . GLU A 1 91 ? -10.506 5.756 23.835 1.00 96.88 91 GLU A C 1
ATOM 750 O O . GLU A 1 91 ? -9.643 5.769 22.955 1.00 96.88 91 GLU A O 1
ATOM 755 N N . GLU A 1 92 ? -10.742 4.657 24.557 1.00 95.56 92 GLU A N 1
ATOM 756 C CA . GLU A 1 92 ? -10.008 3.400 24.387 1.00 95.56 92 GLU A CA 1
ATOM 757 C C . GLU A 1 92 ? -10.209 2.805 22.985 1.00 95.56 92 GLU A C 1
ATOM 759 O O . GLU A 1 92 ? -9.243 2.376 22.338 1.00 95.56 92 GLU A O 1
ATOM 764 N N . LYS A 1 93 ? -11.448 2.822 22.476 1.00 95.88 93 LYS A N 1
ATOM 765 C CA . LYS A 1 93 ? -11.768 2.341 21.125 1.00 95.88 93 LYS A CA 1
ATOM 766 C C . LYS A 1 93 ? -11.103 3.193 20.057 1.00 95.88 93 LYS A C 1
ATOM 768 O O . LYS A 1 93 ? -10.526 2.644 19.113 1.00 95.88 93 LYS A O 1
ATOM 773 N N . VAL A 1 94 ? -11.141 4.517 20.222 1.00 96.19 94 VAL A N 1
ATOM 774 C CA . VAL A 1 94 ? -10.466 5.461 19.320 1.00 96.19 94 VAL A CA 1
ATOM 775 C C . VAL A 1 94 ? -8.965 5.202 19.325 1.00 96.19 94 VAL A C 1
ATOM 777 O O . VAL A 1 94 ? -8.367 5.001 18.269 1.00 96.19 94 VAL A O 1
ATOM 780 N N . THR A 1 95 ? -8.363 5.122 20.510 1.00 97.19 95 THR A N 1
ATOM 781 C CA . THR A 1 95 ? -6.922 4.914 20.684 1.00 97.19 95 THR A CA 1
ATOM 782 C C . THR A 1 95 ? -6.466 3.593 20.074 1.00 97.19 95 THR A C 1
ATOM 784 O O . THR A 1 95 ? -5.459 3.550 19.364 1.00 97.19 95 THR A O 1
ATOM 787 N N . THR A 1 96 ? -7.215 2.513 20.298 1.00 97.25 96 THR A N 1
ATOM 788 C CA . THR A 1 96 ? -6.898 1.188 19.747 1.00 97.25 96 THR A CA 1
ATOM 789 C C . THR A 1 96 ? -7.013 1.180 18.227 1.00 97.25 96 THR A C 1
ATOM 791 O O . THR A 1 96 ? -6.110 0.695 17.541 1.00 97.25 96 THR A O 1
ATOM 794 N N . THR A 1 97 ? -8.078 1.779 17.688 1.00 96.38 97 THR A N 1
ATOM 795 C CA . THR A 1 97 ? -8.296 1.896 16.239 1.00 96.38 97 THR A CA 1
ATOM 796 C C . THR A 1 97 ? -7.189 2.712 15.580 1.00 96.38 97 THR A C 1
ATOM 798 O O . THR A 1 97 ? -6.598 2.265 14.595 1.00 96.38 97 THR A O 1
ATOM 801 N N . LEU A 1 98 ? -6.843 3.865 16.158 1.00 96.88 98 LEU A N 1
ATOM 802 C CA . LEU A 1 98 ? -5.785 4.730 15.648 1.00 96.88 98 LEU A CA 1
ATOM 803 C C . LEU A 1 98 ? -4.424 4.032 15.704 1.00 96.88 98 LEU A C 1
ATOM 805 O O . LEU A 1 98 ? -3.698 4.030 14.713 1.00 96.88 98 LEU A O 1
ATOM 809 N N . ARG A 1 99 ? -4.093 3.368 16.817 1.00 97.88 99 ARG A N 1
ATOM 810 C CA . ARG A 1 99 ? -2.835 2.619 16.948 1.00 97.88 99 ARG A CA 1
ATOM 811 C C . ARG A 1 99 ? -2.748 1.488 15.924 1.00 97.88 99 ARG A C 1
ATOM 813 O O . ARG A 1 99 ? -1.701 1.314 15.306 1.00 97.88 99 ARG A O 1
ATOM 820 N N . ARG A 1 100 ? -3.846 0.757 15.697 1.00 97.75 100 ARG A N 1
ATOM 821 C CA . ARG A 1 100 ? -3.930 -0.290 14.665 1.00 97.75 100 ARG A CA 1
ATOM 822 C C . ARG A 1 100 ? -3.714 0.282 13.261 1.00 97.75 100 ARG A C 1
ATOM 824 O O . ARG A 1 100 ? -2.972 -0.319 12.481 1.00 97.75 100 ARG A O 1
ATOM 831 N N . ALA A 1 101 ? -4.336 1.422 12.955 1.00 96.00 101 ALA A N 1
ATOM 832 C CA . ALA A 1 101 ? -4.225 2.101 11.666 1.00 96.00 101 ALA A CA 1
ATOM 833 C C . ALA A 1 101 ? -2.811 2.641 11.416 1.00 96.00 101 ALA A C 1
ATOM 835 O O . ALA A 1 101 ? -2.232 2.352 10.373 1.00 96.00 101 ALA A O 1
ATOM 836 N N . VAL A 1 102 ? -2.225 3.347 12.388 1.00 96.88 102 VAL A N 1
ATOM 837 C CA . VAL A 1 102 ? -0.849 3.859 12.303 1.00 96.88 102 VAL A CA 1
ATOM 838 C C . VAL A 1 102 ? 0.138 2.708 12.144 1.00 96.88 102 VAL A C 1
ATOM 840 O O . VAL A 1 102 ? 0.959 2.751 11.238 1.00 96.88 102 VAL A O 1
ATOM 843 N N . ASN A 1 103 ? 0.013 1.638 12.937 1.00 96.81 103 ASN A N 1
ATOM 844 C CA . ASN A 1 103 ? 0.867 0.455 12.799 1.00 96.81 103 ASN A CA 1
ATOM 845 C C . ASN A 1 103 ? 0.797 -0.144 11.382 1.00 96.81 103 ASN A C 1
ATOM 847 O O . ASN A 1 103 ? 1.813 -0.526 10.809 1.00 96.81 103 ASN A O 1
ATOM 851 N N . HIS A 1 104 ? -0.403 -0.191 10.795 1.00 95.88 104 HIS A N 1
ATOM 852 C CA . HIS A 1 104 ? -0.590 -0.687 9.435 1.00 95.88 104 HIS A CA 1
ATOM 853 C C . HIS A 1 104 ? 0.000 0.244 8.370 1.00 95.88 104 HIS A C 1
ATOM 855 O O . HIS A 1 104 ? 0.698 -0.229 7.479 1.00 95.88 104 HIS A O 1
ATOM 861 N N . ILE A 1 105 ? -0.262 1.552 8.456 1.00 94.88 105 ILE A N 1
ATOM 862 C CA . ILE A 1 105 ? 0.241 2.534 7.487 1.00 94.88 105 ILE A CA 1
ATOM 863 C C . ILE A 1 105 ? 1.764 2.619 7.567 1.00 94.88 105 ILE A C 1
ATOM 865 O O . ILE A 1 105 ? 2.413 2.590 6.530 1.00 94.88 105 ILE A O 1
ATOM 869 N N . SER A 1 106 ? 2.356 2.637 8.761 1.00 95.31 106 SER A N 1
ATOM 870 C CA . SER A 1 106 ? 3.815 2.635 8.916 1.00 95.31 106 SER A CA 1
ATOM 871 C C . SER A 1 106 ? 4.467 1.423 8.250 1.00 95.31 106 SER A C 1
ATOM 873 O O . SER A 1 106 ? 5.493 1.562 7.596 1.00 95.31 106 SER A O 1
ATOM 875 N N . ALA A 1 107 ? 3.840 0.246 8.329 1.00 96.50 107 ALA A N 1
ATOM 876 C CA . ALA A 1 107 ? 4.329 -0.961 7.664 1.00 96.50 107 ALA A CA 1
ATOM 877 C C . ALA A 1 107 ? 4.195 -0.946 6.131 1.00 96.50 107 ALA A C 1
ATOM 879 O O . ALA A 1 107 ? 4.715 -1.841 5.470 1.00 96.50 107 ALA A O 1
ATOM 880 N N . LEU A 1 108 ? 3.491 0.036 5.564 1.00 95.62 108 LEU A N 1
ATOM 881 C CA . LEU A 1 108 ? 3.372 0.254 4.121 1.00 95.62 108 LEU A CA 1
ATOM 882 C C . LEU A 1 108 ? 4.389 1.267 3.578 1.00 95.62 108 LEU A C 1
ATOM 884 O O . LEU A 1 108 ? 4.364 1.554 2.382 1.00 95.62 108 LEU A O 1
ATOM 888 N N . GLN A 1 109 ? 5.261 1.814 4.428 1.00 94.81 109 GLN A N 1
ATOM 889 C CA . GLN A 1 109 ? 6.336 2.692 3.982 1.00 94.81 109 GLN A CA 1
ATOM 890 C C . GLN A 1 109 ? 7.322 1.903 3.110 1.00 94.81 109 GLN A C 1
ATOM 892 O O . GLN A 1 109 ? 7.767 0.813 3.478 1.00 94.81 109 GLN A O 1
ATOM 897 N N . ALA A 1 110 ? 7.642 2.449 1.941 1.00 93.19 110 ALA A N 1
ATOM 898 C CA . ALA A 1 110 ? 8.626 1.890 1.031 1.00 93.19 110 ALA A CA 1
ATOM 899 C C . ALA A 1 110 ? 10.060 2.117 1.539 1.00 93.19 110 ALA A C 1
ATOM 901 O O . ALA A 1 110 ? 10.309 2.927 2.433 1.00 93.19 110 ALA A O 1
ATOM 902 N N . SER A 1 111 ? 11.022 1.411 0.940 1.00 92.06 111 SER A N 1
ATOM 903 C CA . SER A 1 111 ? 12.427 1.395 1.373 1.0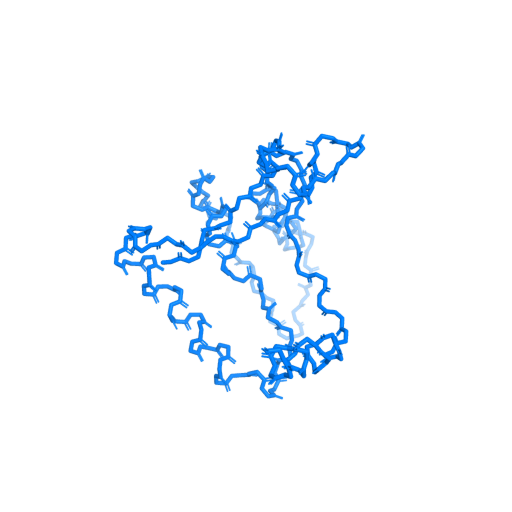0 92.06 111 SER A CA 1
ATOM 904 C C . SER A 1 111 ? 13.140 2.751 1.314 1.00 92.06 111 SER A C 1
ATOM 906 O O . SER A 1 111 ? 14.096 2.971 2.052 1.00 92.06 111 SER A O 1
ATOM 908 N N . ASP A 1 112 ? 12.686 3.667 0.463 1.00 92.50 112 ASP A N 1
ATOM 909 C CA . ASP A 1 112 ? 13.180 5.045 0.338 1.00 92.50 112 ASP A CA 1
ATOM 910 C C . ASP A 1 112 ? 12.359 6.057 1.170 1.00 92.50 112 ASP A C 1
ATOM 912 O O . ASP A 1 112 ? 12.572 7.266 1.071 1.00 92.50 112 ASP A O 1
ATOM 916 N N . GLY A 1 113 ? 11.416 5.576 1.985 1.00 92.62 113 GLY A N 1
ATOM 917 C CA . GLY A 1 113 ? 10.637 6.369 2.932 1.00 92.62 113 GLY A CA 1
ATOM 918 C C . GLY A 1 113 ? 9.312 6.928 2.407 1.00 92.62 113 GLY A C 1
ATOM 919 O O . GLY A 1 113 ? 8.566 7.507 3.203 1.00 92.62 113 GLY A O 1
ATOM 920 N N . HIS A 1 114 ? 8.980 6.768 1.120 1.00 93.06 114 HIS A N 1
ATOM 921 C CA . HIS A 1 114 ? 7.678 7.211 0.603 1.00 93.06 114 HIS A CA 1
ATOM 922 C C . HIS A 1 114 ? 6.570 6.175 0.847 1.00 93.06 114 HIS A C 1
ATOM 924 O O . HIS A 1 114 ? 6.832 5.023 1.184 1.00 93.06 114 HIS A O 1
ATOM 930 N N . TRP A 1 115 ? 5.314 6.579 0.651 1.00 93.00 115 TRP A N 1
ATOM 931 C CA . TRP A 1 115 ? 4.185 5.654 0.564 1.00 93.00 115 TRP A CA 1
ATOM 932 C C . TRP A 1 115 ? 3.753 5.521 -0.893 1.00 93.00 115 TRP A C 1
ATOM 934 O O . TRP A 1 115 ? 3.286 6.517 -1.460 1.00 93.00 115 TRP A O 1
ATOM 944 N N . PRO A 1 116 ? 3.895 4.328 -1.500 1.00 90.00 116 PRO A N 1
ATOM 945 C CA . PRO A 1 116 ? 3.371 4.062 -2.827 1.00 90.00 116 PRO A CA 1
ATOM 946 C C . PRO A 1 116 ? 1.883 4.396 -2.870 1.00 90.00 116 PRO A C 1
ATOM 948 O O . PRO A 1 116 ? 1.125 4.083 -1.951 1.00 90.00 116 PRO A O 1
ATOM 951 N N . SER A 1 117 ? 1.454 5.062 -3.930 1.00 81.88 117 SER A N 1
ATOM 952 C CA . SER A 1 117 ? 0.051 5.419 -4.110 1.00 81.88 117 SER A CA 1
ATOM 953 C C . SER A 1 117 ? -0.279 5.443 -5.586 1.00 81.88 117 SER A C 1
ATOM 955 O O . SER A 1 117 ? 0.527 5.888 -6.414 1.00 81.88 117 SER A O 1
ATOM 957 N N . LEU A 1 118 ? -1.467 4.957 -5.930 1.00 75.12 118 LEU A N 1
ATOM 958 C CA . LEU A 1 118 ? -2.034 5.218 -7.236 1.00 75.12 118 LEU A CA 1
ATOM 959 C C . LEU A 1 118 ? -2.813 6.534 -7.183 1.00 75.12 118 LEU A C 1
ATOM 961 O O . LEU A 1 118 ? -3.924 6.601 -6.661 1.00 75.12 118 LEU A O 1
ATOM 965 N N . ASN A 1 119 ? -2.275 7.575 -7.815 1.00 69.44 119 ASN A N 1
ATOM 966 C CA . ASN A 1 119 ? -3.035 8.795 -8.073 1.00 69.44 119 ASN A CA 1
ATOM 967 C C . ASN A 1 119 ? -3.891 8.636 -9.344 1.00 69.44 119 ASN A C 1
ATOM 969 O O . ASN A 1 119 ? -3.626 9.244 -10.381 1.00 69.44 119 ASN A O 1
ATOM 973 N N . ALA A 1 120 ? -4.893 7.758 -9.278 1.00 63.59 120 ALA A N 1
ATOM 974 C CA . ALA A 1 120 ? -5.904 7.617 -10.320 1.00 63.59 120 ALA A CA 1
ATOM 975 C C . ALA A 1 120 ? -7.117 8.473 -9.943 1.00 63.59 120 ALA A C 1
ATOM 977 O O . ALA A 1 120 ? -7.995 8.028 -9.211 1.00 63.59 120 ALA A O 1
ATOM 978 N N . GLY A 1 121 ? -7.147 9.722 -10.408 1.00 62.97 121 GLY A N 1
ATOM 979 C CA . GLY A 1 121 ? -8.305 10.595 -10.216 1.00 62.97 121 GLY A CA 1
ATOM 980 C C . GLY A 1 121 ? -9.344 10.374 -11.324 1.00 62.97 121 GLY A C 1
ATOM 981 O O . GLY A 1 121 ? -10.316 9.648 -11.124 1.00 62.97 121 GLY A O 1
ATOM 982 N N . PRO A 1 122 ? -9.168 10.960 -12.516 1.00 66.75 122 PRO A N 1
ATOM 983 C CA . PRO A 1 122 ? -10.111 10.760 -13.613 1.00 66.75 122 PRO A CA 1
ATOM 984 C C . PRO A 1 122 ? -9.785 9.552 -14.505 1.00 66.75 122 PRO A C 1
ATOM 986 O O . PRO A 1 122 ? -8.647 9.340 -14.917 1.00 66.75 122 PRO A O 1
ATOM 989 N N . LEU A 1 123 ? -10.818 8.819 -14.926 1.00 64.94 123 LEU A N 1
ATOM 990 C CA . LEU A 1 123 ? -10.703 7.706 -15.882 1.00 64.94 123 LEU A CA 1
ATOM 991 C C . LEU A 1 123 ? -10.376 8.146 -17.326 1.00 64.94 123 LEU A C 1
ATOM 993 O O . LEU A 1 123 ? -10.368 7.311 -18.226 1.00 64.94 123 LEU A O 1
ATOM 997 N N . PHE A 1 124 ? -10.091 9.430 -17.578 1.00 67.81 124 PHE A N 1
ATOM 998 C CA . PHE A 1 124 ? -9.781 9.936 -18.920 1.00 67.81 124 PHE A CA 1
ATOM 999 C C . PHE A 1 124 ? -8.310 9.783 -19.330 1.00 67.81 124 PHE A C 1
ATOM 1001 O O . PHE A 1 124 ? -7.991 10.062 -20.481 1.00 67.81 124 PHE A O 1
ATOM 1008 N N . TYR A 1 125 ? -7.403 9.348 -18.447 1.00 68.06 125 TYR A N 1
ATOM 1009 C CA . TYR A 1 125 ? -6.005 9.108 -18.841 1.00 68.06 125 TYR A CA 1
ATOM 1010 C C . TYR A 1 125 ? -5.850 7.881 -19.750 1.00 68.06 125 TYR A C 1
ATOM 1012 O O . TYR A 1 125 ? -4.962 7.838 -20.598 1.00 68.06 125 TYR A O 1
ATOM 1020 N N . PHE A 1 126 ? -6.726 6.885 -19.595 1.00 72.38 126 PHE A N 1
ATOM 1021 C CA . PHE A 1 126 ? -6.629 5.617 -20.317 1.00 72.38 126 PHE A CA 1
ATOM 1022 C C . PHE A 1 126 ? -7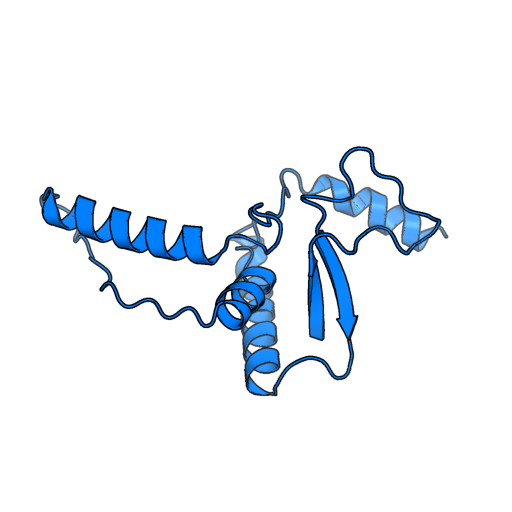.152 5.662 -21.765 1.00 72.38 126 PHE A C 1
ATOM 1024 O O . PHE A 1 126 ? -6.485 5.086 -22.623 1.00 72.38 126 PHE A O 1
ATOM 1031 N N . PRO A 1 127 ? -8.272 6.338 -22.103 1.00 78.44 127 PRO A N 1
ATOM 1032 C CA . PRO A 1 127 ? -8.764 6.379 -23.483 1.00 78.44 127 PRO A CA 1
ATOM 1033 C C . PRO A 1 127 ? -7.755 6.936 -24.510 1.00 78.44 127 PRO A C 1
ATOM 1035 O O . PRO A 1 127 ? -7.579 6.298 -25.553 1.00 78.44 127 PRO A O 1
ATOM 1038 N N . PRO A 1 128 ? -7.028 8.046 -24.246 1.00 78.06 128 PRO A N 1
ATOM 1039 C CA . PRO A 1 128 ? -5.970 8.513 -25.142 1.00 78.06 128 PRO A CA 1
ATOM 1040 C C . PRO A 1 128 ? -4.823 7.505 -25.273 1.00 78.06 128 PRO A C 1
ATOM 1042 O O . PRO A 1 128 ? -4.380 7.244 -26.387 1.00 78.06 128 PRO A O 1
ATOM 1045 N N . LEU A 1 129 ? -4.395 6.887 -24.164 1.00 76.00 129 LEU A N 1
ATOM 1046 C CA . LEU A 1 129 ? -3.323 5.885 -24.158 1.00 76.00 129 LEU A CA 1
ATOM 1047 C C . LEU A 1 129 ? -3.667 4.681 -25.052 1.00 76.00 129 LEU A C 1
ATOM 1049 O O . LEU A 1 129 ? -2.870 4.305 -25.910 1.00 76.00 129 LEU A O 1
ATOM 1053 N N . VAL A 1 130 ? -4.876 4.127 -24.908 1.00 77.62 130 VAL A N 1
AT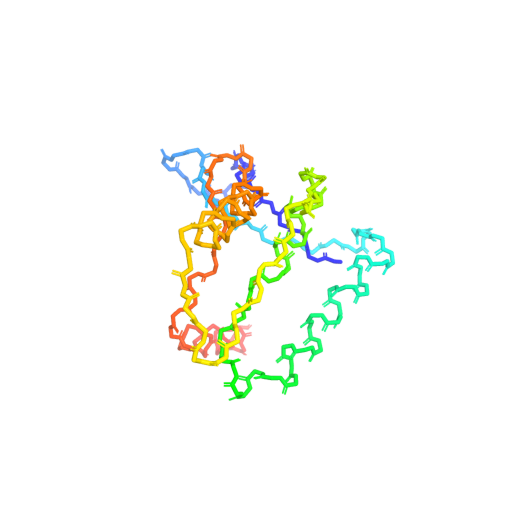OM 1054 C CA . VAL A 1 130 ? -5.351 2.996 -25.727 1.00 77.62 130 VAL A CA 1
ATOM 1055 C C . VAL A 1 130 ? -5.423 3.377 -27.207 1.00 77.62 130 VAL A C 1
ATOM 1057 O O . VAL A 1 130 ? -4.982 2.612 -28.063 1.00 77.62 130 VAL A O 1
ATOM 1060 N N . SER A 1 131 ? -5.921 4.579 -27.509 1.00 74.56 131 SER A N 1
ATOM 1061 C CA . SER A 1 131 ? -6.003 5.085 -28.885 1.00 74.56 131 SER A CA 1
ATOM 1062 C C . SER A 1 131 ? -4.617 5.187 -29.526 1.00 74.56 131 SER A C 1
ATOM 1064 O O . SER A 1 131 ? -4.426 4.738 -30.653 1.00 74.56 131 SER A O 1
ATOM 1066 N N . THR A 1 132 ? -3.619 5.704 -28.799 1.00 76.94 132 THR A N 1
ATOM 1067 C CA . THR A 1 132 ? -2.248 5.805 -29.321 1.00 76.94 132 THR A CA 1
ATOM 1068 C C . THR A 1 132 ? -1.591 4.450 -29.570 1.00 76.94 132 THR A C 1
ATOM 1070 O O . THR A 1 132 ? -0.897 4.309 -30.567 1.00 76.94 132 THR A O 1
ATOM 1073 N N . THR A 1 133 ? -1.839 3.441 -28.728 1.00 73.38 133 THR A N 1
ATOM 1074 C CA . THR A 1 133 ? -1.298 2.084 -28.935 1.00 73.38 133 THR A CA 1
ATOM 1075 C C . THR A 1 133 ? -1.989 1.302 -30.047 1.00 73.38 133 THR A C 1
ATOM 1077 O O . THR A 1 133 ? -1.455 0.296 -30.486 1.00 73.38 133 THR A O 1
ATOM 1080 N N . TYR A 1 134 ? -3.186 1.720 -30.465 1.00 73.75 134 TYR A N 1
ATOM 1081 C CA . TYR A 1 134 ? -3.920 1.085 -31.561 1.00 73.75 134 TYR A CA 1
ATOM 1082 C C . TYR A 1 134 ? -3.579 1.700 -32.928 1.00 73.75 134 TYR A C 1
ATOM 1084 O O . TYR A 1 134 ? -3.685 1.032 -33.952 1.00 73.75 134 TYR A O 1
ATOM 1092 N N . CYS A 1 135 ? -3.197 2.980 -32.953 1.00 65.94 135 CYS A N 1
ATOM 1093 C CA . CYS A 1 135 ? -2.814 3.696 -34.174 1.00 65.94 135 CYS A CA 1
ATOM 1094 C C . CYS A 1 135 ? -1.316 3.587 -34.526 1.00 65.94 135 CYS A C 1
ATOM 1096 O O . CYS A 1 135 ? -0.929 4.064 -35.594 1.00 65.94 135 CYS A O 1
ATOM 1098 N N . LEU A 1 136 ? -0.493 3.020 -33.637 1.00 50.91 136 LEU A N 1
ATOM 1099 C CA . LEU A 1 136 ? 0.925 2.692 -33.849 1.00 50.91 136 LEU A CA 1
ATOM 1100 C C . LEU A 1 136 ? 1.079 1.200 -34.151 1.00 50.91 136 LEU A C 1
ATOM 1102 O O . LEU A 1 136 ? 1.947 0.876 -34.990 1.00 50.91 136 LEU A O 1
#

pLDDT: mean 88.34, std 8.95, range [50.91, 97.88]

Sequence (136 aa):
MRRLKIADGGKDPYIFSLNNFVGRQTWEFDLDAGTPEERAQVETAHKNFYDNCFYVKPCSDLLWRFQILRENNFKQTIASVKIEDGEEISEEKVTTTLRRAVNHISALQASDGHWPSLNAGPLFYFPPLVSTTYCL

Organism: Medicago truncatula (NCBI:txid3880)

Foldseek 3Di:
DKDKDALPQCPDPPDDDPPSRHPPIDIDDDPPDDDPVLVVVVVVLVVVCVVCCVPPVDRPCVNLLSVLLVVLVDDQPQDQDDADPPRDDDPVNVVSNVVSVCSSQVSQQDPSGDHDDDPPDDPVVVVVVVVVVVVD